Protein AF-A0AAV2RAH2-F1 (afdb_monomer)

Mean predicted aligned error: 15.69 Å

Organism: Meganyctiphanes norvegica (NCBI:txid48144)

Radius of gyration: 24.91 Å; Cα contacts (8 Å, |Δi|>4): 149; chains: 1; bounding box: 42×41×88 Å

Structure (mmCIF, N/CA/C/O backbone):
data_AF-A0AAV2RAH2-F1
#
_entry.id   AF-A0AAV2RAH2-F1
#
loop_
_atom_site.group_PDB
_atom_site.id
_atom_site.type_symbol
_atom_site.label_atom_id
_atom_site.label_alt_id
_atom_site.label_comp_id
_atom_site.label_asym_id
_atom_site.label_entity_id
_atom_site.label_seq_id
_atom_site.pdbx_PDB_ins_code
_atom_site.Cartn_x
_atom_site.Cartn_y
_atom_site.Cartn_z
_atom_site.occupancy
_atom_site.B_iso_or_equiv
_atom_site.auth_seq_id
_atom_site.auth_comp_id
_atom_site.auth_asym_id
_atom_site.auth_atom_id
_atom_site.pdbx_PDB_model_num
ATOM 1 N N . GLN A 1 1 ? 17.237 -12.012 -15.948 1.00 59.75 1 GLN A N 1
ATOM 2 C CA . GLN A 1 1 ? 16.193 -12.626 -16.791 1.00 59.75 1 GLN A CA 1
ATOM 3 C C . GLN A 1 1 ? 14.869 -12.090 -16.291 1.00 59.75 1 GLN A C 1
ATOM 5 O O . GLN A 1 1 ? 14.685 -12.123 -15.083 1.00 59.75 1 GLN A O 1
ATOM 10 N N . ALA A 1 2 ? 14.027 -11.544 -17.170 1.00 75.12 2 ALA A N 1
ATOM 11 C CA . ALA A 1 2 ? 12.700 -11.077 -16.774 1.00 75.12 2 ALA A CA 1
ATOM 12 C C . ALA A 1 2 ? 11.842 -12.277 -16.343 1.00 75.12 2 ALA A C 1
ATOM 14 O O . ALA A 1 2 ? 11.901 -13.334 -16.981 1.00 75.12 2 ALA A O 1
ATOM 15 N N . GLY A 1 3 ? 11.109 -12.126 -15.243 1.00 88.19 3 GLY A N 1
ATOM 16 C CA . GLY A 1 3 ? 10.119 -13.090 -14.773 1.00 88.19 3 GLY A CA 1
ATOM 17 C C . GLY A 1 3 ? 8.882 -13.139 -15.674 1.00 88.19 3 GLY A C 1
ATOM 18 O O . GLY A 1 3 ? 8.779 -12.405 -16.656 1.00 88.19 3 GLY A O 1
ATOM 19 N N . MET A 1 4 ? 7.932 -14.018 -15.344 1.00 94.69 4 MET A N 1
ATOM 20 C CA . MET A 1 4 ? 6.622 -14.013 -16.000 1.00 94.69 4 MET A CA 1
ATOM 21 C C . MET A 1 4 ? 5.731 -12.927 -15.384 1.00 94.69 4 MET A C 1
ATOM 23 O O . MET A 1 4 ? 5.667 -12.856 -14.156 1.00 94.69 4 MET A O 1
ATOM 27 N N . PRO A 1 5 ? 5.030 -12.125 -16.204 1.00 96.00 5 PRO A N 1
ATOM 28 C CA . PRO A 1 5 ? 4.055 -11.164 -15.711 1.00 96.00 5 PRO A CA 1
ATOM 29 C C . PRO A 1 5 ? 2.921 -11.821 -14.919 1.00 96.00 5 PRO A C 1
ATOM 31 O O . PRO A 1 5 ? 2.525 -12.953 -15.215 1.00 96.00 5 PRO A O 1
ATOM 34 N N . TYR A 1 6 ? 2.376 -11.093 -13.950 1.00 97.69 6 TYR A N 1
ATOM 35 C CA . TYR A 1 6 ? 1.213 -11.500 -13.163 1.00 97.69 6 TYR A CA 1
ATOM 36 C C . TYR A 1 6 ? 0.435 -10.282 -12.661 1.00 97.69 6 TYR A C 1
ATOM 38 O O . TYR A 1 6 ? 0.957 -9.172 -12.639 1.00 97.69 6 TYR A O 1
ATOM 46 N N . ASP A 1 7 ? -0.799 -10.522 -12.232 1.00 97.50 7 ASP A N 1
ATOM 47 C CA . ASP A 1 7 ? -1.672 -9.557 -11.564 1.00 97.50 7 ASP A CA 1
ATOM 48 C C . ASP A 1 7 ? -2.578 -10.341 -10.608 1.00 97.50 7 ASP A C 1
ATOM 50 O O . ASP A 1 7 ? -3.154 -11.370 -10.988 1.00 97.50 7 ASP A O 1
ATOM 54 N N . PHE A 1 8 ? -2.650 -9.905 -9.354 1.00 97.12 8 PHE A N 1
ATOM 55 C CA . PHE A 1 8 ? -3.592 -10.435 -8.384 1.00 97.12 8 PHE A CA 1
ATOM 56 C C . PHE A 1 8 ? -4.059 -9.359 -7.404 1.00 97.12 8 PHE A C 1
ATOM 58 O O . PHE A 1 8 ? -3.370 -8.384 -7.110 1.00 97.12 8 PHE A O 1
ATOM 65 N N . GLY A 1 9 ? -5.216 -9.607 -6.796 1.00 94.81 9 GLY A N 1
ATOM 66 C CA . GLY A 1 9 ? -5.689 -8.823 -5.668 1.00 94.81 9 GLY A CA 1
ATOM 67 C C . GLY A 1 9 ? -6.695 -9.583 -4.818 1.00 94.81 9 GLY A C 1
ATOM 68 O O . GLY A 1 9 ? -7.324 -10.542 -5.270 1.00 94.81 9 GLY A O 1
ATOM 69 N N . TYR A 1 10 ? -6.829 -9.158 -3.567 1.00 96.56 10 TYR A N 1
ATOM 70 C CA . TYR A 1 10 ? -7.815 -9.666 -2.623 1.00 96.56 10 TYR A CA 1
ATOM 71 C C . TYR A 1 10 ? -8.241 -8.575 -1.639 1.00 96.56 10 TYR A C 1
ATOM 73 O O . TYR A 1 10 ? -7.533 -7.594 -1.420 1.00 96.56 10 TYR A O 1
ATOM 81 N N . GLY A 1 11 ? -9.392 -8.774 -1.003 1.00 94.25 11 GLY A N 1
ATOM 82 C CA . GLY A 1 11 ? -9.906 -7.882 0.027 1.00 94.25 11 GLY A CA 1
ATOM 83 C C . GLY A 1 11 ? -10.819 -8.621 0.993 1.00 94.25 11 GLY A C 1
ATOM 84 O O . GLY A 1 11 ? -11.485 -9.587 0.617 1.00 94.25 11 GLY A O 1
ATOM 85 N N . VAL A 1 12 ? -10.822 -8.167 2.240 1.00 92.69 12 VAL A N 1
ATOM 86 C CA . VAL A 1 12 ? -11.704 -8.624 3.309 1.00 92.69 12 VAL A CA 1
ATOM 87 C C . VAL A 1 12 ? -12.331 -7.400 3.949 1.00 92.69 12 VAL A C 1
ATOM 89 O O . VAL A 1 12 ? -11.630 -6.515 4.432 1.00 92.69 12 VAL A O 1
ATOM 92 N N . GLU A 1 13 ? -13.656 -7.393 3.983 1.00 92.06 13 GLU A N 1
ATOM 93 C CA . GLU A 1 13 ? -14.453 -6.379 4.656 1.00 92.06 13 GLU A CA 1
ATOM 94 C C . GLU A 1 13 ? -15.470 -7.083 5.558 1.00 92.06 13 GLU A C 1
ATOM 96 O O . GLU A 1 13 ? -16.315 -7.853 5.100 1.00 92.06 13 GLU A O 1
ATOM 101 N N . ASP A 1 14 ? -15.341 -6.854 6.860 1.00 87.00 14 ASP A N 1
ATOM 102 C CA . ASP A 1 14 ? -16.230 -7.359 7.896 1.00 87.00 14 ASP A CA 1
ATOM 103 C C . ASP A 1 14 ? -16.504 -6.236 8.897 1.00 87.00 14 ASP A C 1
ATOM 105 O O . ASP A 1 14 ? -15.753 -6.007 9.850 1.00 87.00 14 ASP A O 1
ATOM 109 N N . GLU A 1 15 ? -17.605 -5.527 8.658 1.00 86.38 15 GLU A N 1
ATOM 110 C CA . GLU A 1 15 ? -18.048 -4.404 9.482 1.00 86.38 15 GLU A CA 1
ATOM 111 C C . GLU A 1 15 ? -18.346 -4.832 10.927 1.00 86.38 15 GLU 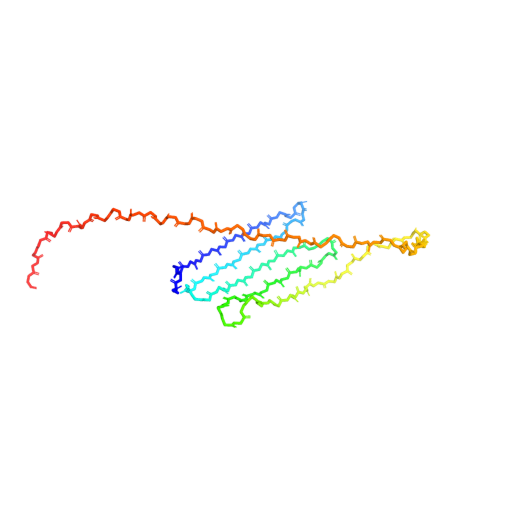A C 1
ATOM 113 O O . GLU A 1 15 ? -18.020 -4.110 11.867 1.00 86.38 15 GLU A O 1
ATOM 118 N N . TYR A 1 16 ? -18.887 -6.040 11.132 1.00 84.81 16 TYR A N 1
ATOM 119 C CA . TYR A 1 16 ? -19.207 -6.543 12.470 1.00 84.81 16 TYR A CA 1
ATOM 120 C C . TYR A 1 16 ? -17.949 -6.772 13.313 1.00 84.81 16 TYR A C 1
ATOM 122 O O . TYR A 1 16 ? -17.947 -6.516 14.518 1.00 84.81 16 TYR A O 1
ATOM 130 N N . ARG A 1 17 ? -16.870 -7.256 12.689 1.00 83.69 17 ARG A N 1
ATOM 131 C CA . ARG A 1 17 ? -15.575 -7.465 13.355 1.00 83.69 17 ARG A CA 1
ATOM 132 C C . ARG A 1 17 ? -14.671 -6.232 13.318 1.00 83.69 17 ARG A C 1
ATOM 134 O O . ARG A 1 17 ? -13.611 -6.267 13.939 1.00 83.69 17 ARG A O 1
ATOM 141 N N . GLY A 1 18 ? -15.063 -5.172 12.608 1.00 78.88 18 GLY A N 1
ATOM 142 C CA . GLY A 1 18 ? -14.231 -3.989 12.381 1.00 78.88 18 GLY A CA 1
ATOM 143 C C . GLY A 1 18 ? -12.967 -4.295 11.570 1.00 78.88 18 GLY A C 1
ATOM 144 O O . GLY A 1 18 ? -11.945 -3.638 11.752 1.00 78.88 18 GLY A O 1
ATOM 145 N N . VAL A 1 19 ? -13.009 -5.322 10.718 1.00 83.50 19 VAL A N 1
ATOM 146 C CA . VAL A 1 19 ? -11.865 -5.775 9.921 1.00 83.50 19 VAL A CA 1
ATOM 147 C C . VAL A 1 19 ? -12.041 -5.284 8.493 1.00 83.50 19 VAL A C 1
ATOM 149 O O . VAL A 1 19 ? -12.983 -5.674 7.811 1.00 83.50 19 VAL A O 1
ATOM 152 N N . ASN A 1 20 ? -11.113 -4.455 8.027 1.00 88.38 20 ASN A N 1
ATOM 153 C CA . ASN A 1 20 ? -11.037 -4.053 6.629 1.00 88.38 20 ASN A CA 1
ATOM 154 C C . ASN A 1 20 ? -9.568 -4.052 6.194 1.00 88.38 20 ASN A C 1
ATOM 156 O O . ASN A 1 20 ? -8.750 -3.318 6.756 1.00 88.38 20 ASN A O 1
ATOM 160 N N . PHE A 1 21 ? -9.224 -4.929 5.253 1.00 94.00 21 PHE A N 1
ATOM 161 C CA . PHE A 1 21 ? -7.902 -4.969 4.640 1.00 94.00 21 PHE A CA 1
ATOM 162 C C . PHE A 1 21 ? -7.964 -5.520 3.220 1.00 94.00 21 PHE A C 1
ATOM 164 O O . PHE A 1 21 ? -8.826 -6.330 2.882 1.00 94.00 21 PHE A O 1
ATOM 171 N N . GLY A 1 22 ? -7.000 -5.147 2.392 1.00 94.62 22 GLY A N 1
ATOM 172 C CA . GLY A 1 22 ? -6.875 -5.675 1.041 1.00 94.62 22 GLY A CA 1
ATOM 173 C C . GLY A 1 22 ? -5.494 -5.435 0.469 1.00 94.62 22 GLY A C 1
ATOM 174 O O . GLY A 1 22 ? -4.709 -4.671 1.027 1.00 94.62 22 GLY A O 1
ATOM 175 N N . ALA A 1 23 ? -5.191 -6.114 -0.628 1.00 95.50 23 ALA A N 1
ATOM 176 C CA . ALA A 1 23 ? -3.958 -5.920 -1.369 1.00 95.50 23 ALA A CA 1
ATOM 177 C C . ALA A 1 23 ? -4.175 -6.160 -2.862 1.00 95.50 23 ALA A C 1
ATOM 179 O O . ALA A 1 23 ? -5.008 -6.978 -3.256 1.00 95.50 23 ALA A O 1
ATOM 180 N N . ASN A 1 24 ? -3.385 -5.477 -3.677 1.00 94.44 24 ASN A N 1
ATOM 181 C CA . ASN A 1 24 ? -3.261 -5.687 -5.111 1.00 94.44 24 ASN A CA 1
ATOM 182 C C . ASN A 1 24 ? -1.787 -5.588 -5.500 1.00 94.44 24 ASN A C 1
ATOM 184 O O . ASN A 1 24 ? -1.070 -4.725 -4.993 1.00 94.44 24 ASN A O 1
ATOM 188 N N . GLU A 1 25 ? -1.342 -6.454 -6.399 1.00 98.25 25 GLU A N 1
ATOM 189 C CA . GLU A 1 25 ? 0.023 -6.453 -6.906 1.00 98.25 25 GLU A CA 1
ATOM 190 C C . GLU A 1 25 ? 0.060 -6.953 -8.346 1.00 98.25 25 GLU A C 1
ATOM 192 O O . GLU A 1 25 ? -0.544 -7.966 -8.694 1.00 98.25 25 GLU A O 1
ATOM 197 N N . GLU A 1 26 ? 0.841 -6.262 -9.162 1.00 98.00 26 GLU A N 1
ATOM 198 C CA . GLU A 1 26 ? 1.131 -6.630 -10.535 1.00 98.00 26 GLU A CA 1
ATOM 199 C C . GLU A 1 26 ? 2.640 -6.651 -10.782 1.00 98.00 26 GLU A C 1
ATOM 201 O O . GLU A 1 26 ? 3.423 -5.935 -10.147 1.00 98.00 26 GLU A O 1
ATOM 206 N N . SER A 1 27 ? 3.055 -7.457 -11.754 1.00 97.88 27 SER A N 1
ATOM 207 C CA . SER A 1 27 ? 4.405 -7.415 -12.292 1.00 97.88 27 SER A CA 1
ATOM 208 C C . SER A 1 27 ? 4.405 -7.532 -13.805 1.00 97.88 27 SER A C 1
ATOM 210 O O . SER A 1 27 ? 3.724 -8.381 -14.374 1.00 97.88 27 SER A O 1
ATOM 212 N N . ASP A 1 28 ? 5.254 -6.736 -14.453 1.00 96.94 28 ASP A N 1
ATOM 213 C CA . ASP A 1 28 ? 5.571 -6.863 -15.881 1.00 96.94 28 ASP A CA 1
ATOM 214 C C . ASP A 1 28 ? 6.731 -7.848 -16.152 1.00 96.94 28 ASP A C 1
ATOM 216 O O . ASP A 1 28 ? 7.223 -7.959 -17.277 1.00 96.94 28 ASP A O 1
ATOM 220 N N . GLY A 1 29 ? 7.190 -8.559 -15.116 1.00 95.19 29 GLY A N 1
ATOM 221 C CA . GLY A 1 29 ? 8.350 -9.447 -15.153 1.00 95.19 29 GLY A CA 1
ATOM 222 C C . GLY A 1 29 ? 9.687 -8.764 -14.841 1.00 95.19 29 GLY A C 1
ATOM 223 O O . GLY A 1 29 ? 10.678 -9.460 -14.623 1.00 95.19 29 GLY A O 1
ATOM 224 N N . ASN A 1 30 ? 9.750 -7.433 -14.783 1.00 95.69 30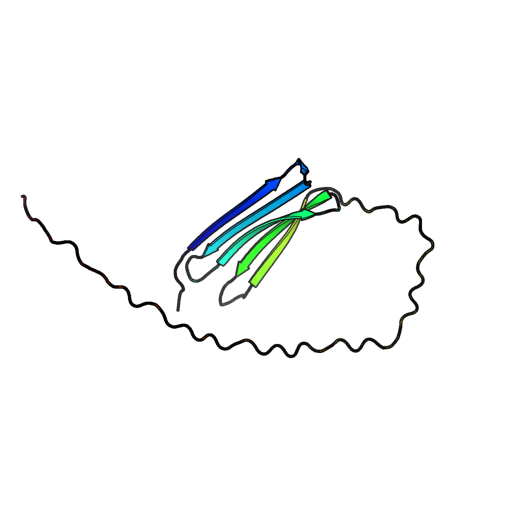 ASN A N 1
ATOM 225 C CA . ASN A 1 30 ? 10.950 -6.679 -14.394 1.00 95.69 30 ASN A CA 1
ATOM 226 C C . ASN A 1 30 ? 10.713 -5.801 -13.165 1.00 95.69 30 ASN A C 1
ATOM 228 O O . ASN A 1 30 ? 11.617 -5.642 -12.342 1.00 95.69 30 ASN A O 1
ATOM 232 N N . VAL A 1 31 ? 9.516 -5.232 -13.061 1.00 96.69 31 VAL A N 1
ATOM 233 C CA . VAL A 1 31 ? 9.084 -4.382 -11.960 1.00 96.69 31 VAL A CA 1
ATOM 234 C C . VAL A 1 31 ? 7.844 -4.990 -11.320 1.00 96.69 31 VAL A C 1
ATOM 236 O O . VAL A 1 31 ? 6.973 -5.510 -12.017 1.00 96.69 31 VAL A O 1
ATOM 239 N N . VAL A 1 32 ? 7.775 -4.935 -9.995 1.00 98.25 32 VAL A N 1
ATOM 240 C CA . VAL A 1 32 ? 6.587 -5.266 -9.203 1.00 98.25 32 VAL A CA 1
ATOM 241 C C . VAL A 1 32 ? 6.011 -3.969 -8.659 1.00 98.25 32 VAL A C 1
ATOM 243 O O . VAL A 1 32 ? 6.762 -3.162 -8.111 1.00 98.25 32 VAL A O 1
ATOM 246 N N . ARG A 1 33 ? 4.703 -3.761 -8.792 1.00 98.56 33 ARG A N 1
ATOM 247 C CA . ARG A 1 33 ? 3.977 -2.628 -8.205 1.00 98.56 33 ARG A CA 1
ATOM 248 C C . ARG A 1 33 ? 2.777 -3.147 -7.452 1.00 98.56 33 ARG A C 1
ATOM 250 O O . ARG A 1 33 ? 2.068 -4.013 -7.948 1.00 98.56 33 ARG A O 1
ATOM 257 N N . GLY A 1 34 ? 2.527 -2.596 -6.279 1.00 98.06 34 GLY A N 1
ATOM 258 C CA . GLY A 1 34 ? 1.365 -2.996 -5.511 1.00 98.06 34 GLY A CA 1
ATOM 259 C C . GLY A 1 34 ? 0.973 -1.986 -4.458 1.00 98.06 34 GLY A C 1
ATOM 260 O O . GLY A 1 34 ? 1.688 -1.019 -4.176 1.00 98.06 34 GLY A O 1
ATOM 261 N N . SER A 1 35 ? -0.188 -2.233 -3.873 1.00 97.44 35 SER A N 1
ATOM 262 C CA . SER A 1 35 ? -0.640 -1.538 -2.684 1.00 97.44 35 SER A CA 1
ATOM 263 C C . SER A 1 35 ? -1.393 -2.465 -1.752 1.00 97.44 35 SER A C 1
ATOM 265 O O . SER A 1 35 ? -2.049 -3.403 -2.197 1.00 97.44 35 SER A O 1
ATOM 267 N N . TYR A 1 36 ? -1.326 -2.186 -0.454 1.00 96.75 36 TYR A N 1
ATOM 268 C CA . TYR A 1 36 ? -2.196 -2.815 0.530 1.00 96.75 36 TYR A CA 1
ATOM 269 C C . TYR A 1 36 ? -2.790 -1.790 1.490 1.00 96.75 36 TYR A C 1
ATOM 271 O O . TYR A 1 36 ? -2.215 -0.727 1.734 1.00 96.75 36 TYR A O 1
ATOM 279 N N . THR A 1 37 ? -3.949 -2.132 2.041 1.00 94.69 37 THR A N 1
ATOM 280 C CA . THR A 1 37 ? -4.683 -1.323 3.010 1.00 94.69 37 THR A CA 1
ATOM 281 C C . THR A 1 37 ? -4.980 -2.134 4.262 1.00 94.69 37 THR A C 1
ATOM 283 O O . THR A 1 37 ? -5.273 -3.327 4.183 1.00 94.69 37 THR A O 1
ATOM 286 N N . VAL A 1 38 ? -4.890 -1.493 5.429 1.00 95.06 38 VAL A N 1
ATOM 287 C CA . VAL A 1 38 ? -5.226 -2.096 6.726 1.00 95.06 38 VAL A CA 1
ATOM 288 C C . VAL A 1 38 ? -5.914 -1.060 7.610 1.00 95.06 38 VAL A C 1
ATOM 290 O O . VAL A 1 38 ? -5.367 0.018 7.852 1.00 95.06 38 VAL A O 1
ATOM 293 N N . GLN A 1 39 ? -7.089 -1.394 8.138 1.00 91.88 39 GLN A N 1
ATOM 294 C CA . GLN A 1 39 ? -7.725 -0.629 9.207 1.00 91.88 39 GLN A CA 1
ATOM 295 C C . GLN A 1 39 ? -7.000 -0.878 10.538 1.00 91.88 39 GLN A C 1
ATOM 297 O O . GLN A 1 39 ? -6.910 -2.013 11.010 1.00 91.88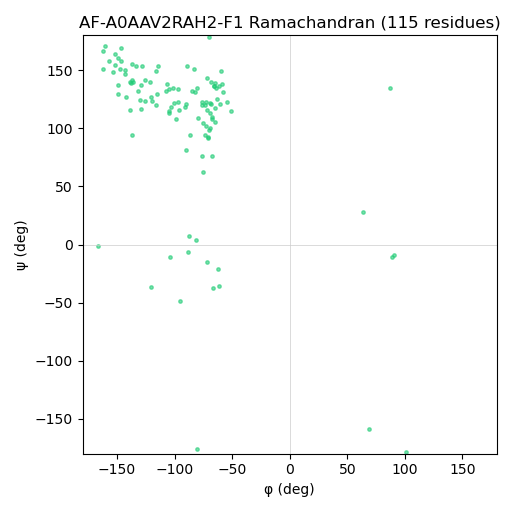 39 GLN A O 1
ATOM 302 N N . LEU A 1 40 ? -6.473 0.182 11.147 1.00 90.81 40 LEU A N 1
ATOM 303 C CA . LEU A 1 40 ? -5.748 0.120 12.410 1.00 90.81 40 LEU A CA 1
ATOM 304 C C . LEU A 1 40 ? -6.690 0.267 13.616 1.00 90.81 40 LEU A C 1
ATOM 306 O O . LEU A 1 40 ? -7.719 0.944 13.522 1.00 90.81 40 LEU A O 1
ATOM 310 N N . PRO A 1 41 ? -6.310 -0.291 14.785 1.00 87.25 41 PRO A N 1
ATOM 311 C CA . PRO A 1 41 ? -7.090 -0.165 16.019 1.00 87.25 41 PRO A CA 1
ATOM 312 C C . PRO A 1 41 ? -7.255 1.271 16.530 1.00 87.25 41 PRO A C 1
ATOM 314 O O . PRO A 1 41 ? -8.165 1.535 17.308 1.00 87.25 41 PRO A O 1
ATOM 317 N N . ASP A 1 42 ? -6.383 2.193 16.114 1.00 86.00 42 ASP A N 1
ATOM 318 C CA . ASP A 1 42 ? -6.458 3.611 16.481 1.00 86.00 42 ASP A CA 1
ATOM 319 C C . ASP A 1 42 ? -7.457 4.407 15.622 1.00 86.00 42 ASP A C 1
ATOM 321 O O . ASP A 1 42 ? -7.557 5.620 15.775 1.00 86.00 42 ASP A O 1
ATOM 325 N N . GLY A 1 43 ? -8.190 3.739 14.726 1.00 87.88 43 GLY A N 1
ATOM 326 C CA . GLY A 1 43 ? -9.185 4.349 13.845 1.00 87.88 43 GLY A CA 1
ATOM 327 C C . GLY A 1 43 ? -8.637 4.805 12.493 1.00 87.88 43 GLY A C 1
ATOM 328 O O . GLY A 1 43 ? -9.427 5.109 11.599 1.00 87.88 43 GLY A O 1
ATOM 329 N N . ARG A 1 44 ? -7.316 4.797 12.280 1.00 93.44 44 ARG A N 1
ATOM 330 C CA . ARG A 1 44 ? -6.728 5.166 10.986 1.00 93.44 44 ARG A CA 1
ATOM 331 C C . ARG A 1 44 ? -6.722 4.003 10.005 1.00 93.44 44 ARG A C 1
ATOM 333 O O . ARG A 1 44 ? -6.571 2.850 10.391 1.00 93.44 44 ARG A O 1
ATOM 340 N N . THR A 1 45 ? -6.783 4.306 8.718 1.00 93.00 45 THR A N 1
ATOM 341 C CA . THR A 1 45 ? -6.461 3.353 7.654 1.00 93.00 45 THR A CA 1
ATOM 342 C C . THR A 1 45 ? -5.024 3.587 7.212 1.00 93.00 45 THR A C 1
ATOM 344 O O . THR A 1 45 ? -4.672 4.692 6.800 1.00 93.00 45 THR A O 1
ATOM 347 N N . GLN A 1 46 ? -4.189 2.556 7.292 1.00 96.56 46 GLN A N 1
ATOM 348 C CA . GLN A 1 46 ? -2.865 2.565 6.687 1.00 96.56 46 GLN A CA 1
ATOM 349 C C . GLN A 1 46 ? -2.981 2.143 5.223 1.00 96.56 46 GLN A C 1
ATOM 351 O O . GLN A 1 46 ? -3.609 1.128 4.923 1.00 96.56 46 GLN A O 1
ATOM 356 N N . ILE A 1 47 ? -2.350 2.900 4.333 1.00 95.31 47 ILE A N 1
ATOM 357 C CA . ILE A 1 47 ? -2.208 2.577 2.915 1.00 95.31 47 ILE A CA 1
ATOM 358 C C . ILE A 1 47 ? -0.720 2.510 2.614 1.00 95.31 47 ILE A C 1
ATOM 360 O O . ILE A 1 47 ? 0.021 3.447 2.912 1.00 95.31 47 ILE A O 1
ATOM 364 N N . VAL A 1 48 ? -0.273 1.405 2.032 1.00 97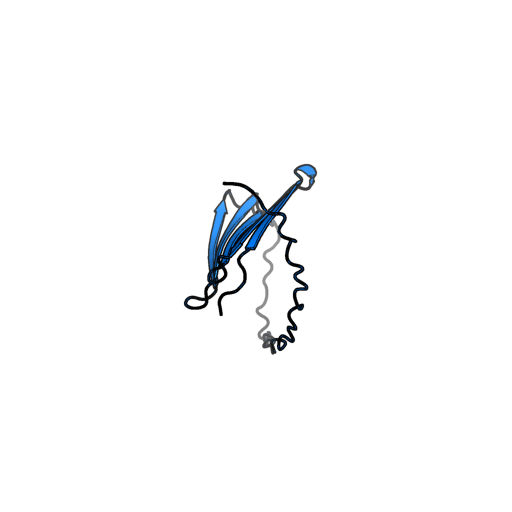.69 48 VAL A N 1
ATOM 365 C CA . VAL A 1 48 ? 1.113 1.247 1.602 1.00 97.69 48 VAL A CA 1
ATOM 366 C C . VAL A 1 48 ? 1.132 1.012 0.113 1.00 97.69 48 VAL A C 1
ATOM 368 O O . VAL A 1 48 ? 0.528 0.056 -0.353 1.00 97.69 48 VAL A O 1
ATOM 371 N N . THR A 1 49 ? 1.858 1.855 -0.611 1.00 95.62 49 THR A N 1
ATOM 372 C CA . THR A 1 49 ? 2.078 1.727 -2.055 1.00 95.62 49 THR A CA 1
ATOM 373 C C . THR A 1 49 ? 3.551 1.471 -2.288 1.00 95.62 49 THR A C 1
ATOM 375 O O . THR A 1 49 ? 4.390 2.202 -1.757 1.00 95.62 49 THR A O 1
ATOM 378 N N . TYR A 1 50 ? 3.884 0.451 -3.068 1.00 97.81 50 TYR A N 1
ATOM 379 C CA . TYR A 1 50 ? 5.261 0.015 -3.242 1.00 97.81 50 TYR A CA 1
ATOM 380 C C . TYR A 1 50 ? 5.613 -0.315 -4.688 1.00 97.81 50 TYR A C 1
ATOM 382 O O . TYR A 1 50 ? 4.764 -0.666 -5.506 1.00 97.81 50 TYR A O 1
ATOM 390 N N . GLU A 1 51 ? 6.907 -0.210 -4.978 1.00 97.62 51 GLU A N 1
ATOM 391 C CA . GLU A 1 51 ? 7.521 -0.656 -6.222 1.00 97.62 51 GLU A CA 1
ATOM 392 C C . GLU A 1 51 ? 8.827 -1.397 -5.910 1.00 97.62 51 GLU A C 1
ATOM 394 O O . GLU A 1 51 ? 9.595 -0.980 -5.037 1.00 97.62 51 GLU A O 1
ATOM 399 N N . ALA A 1 52 ? 9.095 -2.487 -6.624 1.00 97.25 52 ALA A N 1
ATOM 400 C CA . ALA A 1 52 ? 10.345 -3.227 -6.528 1.00 97.25 52 ALA A CA 1
ATOM 401 C C . ALA A 1 52 ? 10.921 -3.522 -7.912 1.00 97.25 52 ALA A C 1
ATOM 403 O O . ALA A 1 52 ? 10.220 -4.013 -8.793 1.00 97.25 52 ALA A O 1
ATOM 404 N N . ASP A 1 53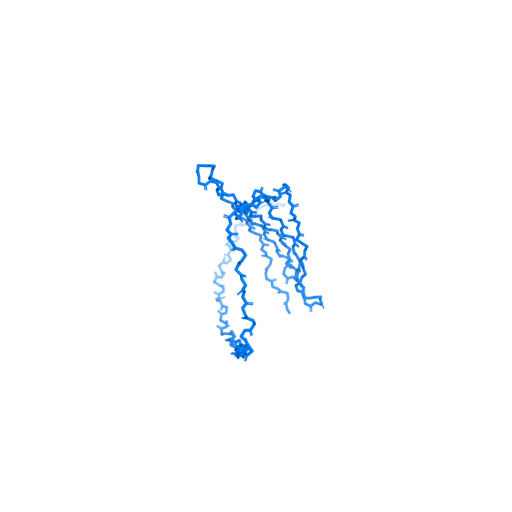 ? 12.212 -3.253 -8.087 1.00 95.50 53 ASP A N 1
ATOM 405 C CA . ASP A 1 53 ? 12.948 -3.551 -9.314 1.00 95.50 53 ASP A CA 1
ATOM 406 C C . ASP A 1 53 ? 14.416 -3.915 -9.010 1.00 95.50 53 ASP A C 1
ATOM 408 O O . ASP A 1 53 ? 14.901 -3.758 -7.886 1.00 95.50 53 ASP A O 1
ATOM 412 N N . HIS A 1 54 ? 15.142 -4.418 -10.012 1.00 93.50 54 HIS A N 1
ATOM 413 C CA . HIS A 1 54 ? 16.538 -4.851 -9.856 1.00 93.50 54 HIS A CA 1
ATOM 414 C C . HIS A 1 54 ? 17.558 -3.713 -9.679 1.00 93.50 54 HIS A C 1
ATOM 416 O O . HIS A 1 54 ? 18.698 -3.981 -9.302 1.00 93.50 54 HIS A O 1
ATOM 422 N N . VAL A 1 55 ? 17.186 -2.470 -9.985 1.00 95.94 55 VAL A N 1
ATOM 423 C CA . VAL A 1 55 ? 18.071 -1.297 -9.972 1.00 95.94 55 VAL A CA 1
ATOM 424 C C . VAL A 1 55 ? 17.973 -0.554 -8.639 1.00 95.94 55 VAL A C 1
ATOM 426 O O . VAL A 1 55 ? 18.992 -0.241 -8.031 1.00 95.94 55 VAL A O 1
ATOM 429 N N . ASN A 1 56 ? 16.754 -0.289 -8.176 1.00 94.00 56 ASN A N 1
ATOM 430 C CA . ASN A 1 56 ? 16.444 0.525 -7.004 1.00 94.00 56 ASN A CA 1
ATOM 431 C C . ASN A 1 56 ? 16.046 -0.315 -5.782 1.00 94.00 56 ASN A C 1
ATOM 433 O O . ASN A 1 56 ? 15.934 0.224 -4.681 1.00 94.00 56 ASN A O 1
ATOM 437 N N . GLY A 1 57 ? 15.815 -1.621 -5.957 1.00 95.56 57 GLY A N 1
ATOM 438 C CA . GLY A 1 57 ? 15.283 -2.483 -4.907 1.00 95.56 57 GLY A CA 1
ATOM 439 C C . GLY A 1 57 ? 13.829 -2.147 -4.564 1.00 95.56 57 GLY A C 1
ATOM 440 O O . GLY A 1 57 ? 13.104 -1.554 -5.365 1.00 95.56 57 GLY A O 1
ATOM 441 N N . TYR A 1 58 ? 13.400 -2.549 -3.368 1.00 97.31 58 TYR A N 1
ATOM 442 C CA . TYR A 1 58 ? 12.058 -2.281 -2.850 1.00 97.31 58 TYR A CA 1
ATOM 443 C C . TYR A 1 58 ? 11.970 -0.878 -2.242 1.00 97.31 58 TYR A C 1
ATOM 445 O O . TYR A 1 58 ? 12.783 -0.506 -1.392 1.00 97.31 58 TYR A O 1
ATOM 453 N N . ARG A 1 59 ? 10.941 -0.125 -2.626 1.00 97.94 59 ARG A N 1
ATOM 454 C CA . ARG A 1 59 ? 10.615 1.199 -2.086 1.00 97.94 59 ARG A CA 1
ATOM 455 C C . ARG A 1 59 ? 9.116 1.310 -1.860 1.00 97.94 59 ARG A C 1
ATOM 457 O O . ARG A 1 59 ? 8.338 0.830 -2.678 1.00 97.94 59 ARG A O 1
ATOM 464 N N . ALA A 1 60 ? 8.717 1.957 -0.771 1.00 97.19 60 ALA A N 1
ATOM 465 C CA . ALA A 1 60 ? 7.314 2.104 -0.416 1.00 97.19 60 ALA A CA 1
ATOM 466 C C . ALA A 1 60 ? 7.016 3.470 0.200 1.00 97.19 60 ALA A C 1
ATOM 468 O O . ALA A 1 60 ? 7.832 4.013 0.946 1.00 97.19 60 ALA A O 1
ATOM 469 N N . ASN A 1 61 ? 5.817 3.970 -0.076 1.00 93.81 61 ASN A N 1
ATOM 470 C CA . ASN A 1 61 ? 5.210 5.105 0.601 1.00 93.81 61 ASN A CA 1
ATOM 471 C C . ASN A 1 61 ? 4.125 4.581 1.538 1.00 93.81 61 ASN A C 1
ATOM 473 O O . ASN A 1 61 ? 3.326 3.733 1.143 1.00 93.81 61 ASN A O 1
ATOM 477 N N . VAL A 1 62 ? 4.113 5.083 2.771 1.00 96.50 62 VAL A N 1
ATOM 478 C CA . VAL A 1 62 ? 3.126 4.718 3.791 1.00 96.50 62 VAL A CA 1
ATOM 479 C C . VAL A 1 62 ? 2.322 5.958 4.139 1.00 96.50 62 VAL A C 1
ATOM 481 O O . VAL A 1 62 ? 2.876 6.950 4.614 1.00 96.50 62 VAL A O 1
ATOM 484 N N . GLU A 1 63 ? 1.019 5.882 3.927 1.00 91.94 63 GLU A N 1
ATOM 485 C CA . GLU A 1 63 ? 0.059 6.934 4.222 1.00 91.94 63 GLU A CA 1
ATOM 486 C C . GLU A 1 63 ? -0.915 6.462 5.299 1.00 91.94 63 GLU A C 1
ATOM 488 O O . GLU A 1 63 ? -1.219 5.274 5.420 1.00 91.94 63 GLU A O 1
ATOM 493 N N . TYR A 1 64 ? -1.399 7.408 6.100 1.00 95.69 64 TYR A N 1
ATOM 494 C CA . TYR A 1 64 ? -2.409 7.157 7.119 1.00 95.69 64 TYR A CA 1
ATOM 495 C C . TYR A 1 64 ? -3.570 8.118 6.903 1.00 95.69 64 TYR A C 1
ATOM 497 O O . TYR A 1 64 ? -3.372 9.333 6.910 1.00 95.69 64 TYR A O 1
ATOM 505 N N . ILE A 1 65 ? -4.771 7.574 6.739 1.00 91.19 65 ILE A N 1
ATOM 506 C CA . ILE A 1 65 ? -6.014 8.336 6.605 1.00 91.19 65 ILE A CA 1
ATOM 507 C C . ILE A 1 65 ? -6.814 8.208 7.901 1.00 91.19 65 ILE A C 1
ATOM 509 O O . ILE A 1 65 ? -6.910 7.121 8.464 1.00 91.19 65 ILE A O 1
ATOM 513 N N . GLY A 1 66 ? -7.401 9.313 8.362 1.00 91.56 66 GLY A N 1
ATOM 514 C CA . GLY A 1 66 ? -8.193 9.378 9.593 1.00 91.56 66 GLY A CA 1
ATOM 515 C C . GLY A 1 66 ? -7.430 9.975 10.778 1.00 91.56 66 GLY A C 1
ATOM 516 O O . GLY A 1 66 ? -6.276 10.389 10.659 1.00 91.56 66 GLY A O 1
ATOM 517 N N . GLU A 1 67 ? -8.093 10.024 11.931 1.00 89.25 67 GLU A N 1
ATOM 518 C CA . GLU A 1 67 ? -7.529 10.548 13.176 1.00 89.25 67 GLU A CA 1
ATOM 519 C C . GLU A 1 67 ? -7.105 9.401 14.092 1.00 89.25 67 GLU A C 1
ATOM 521 O O . GLU A 1 67 ? -7.831 8.425 14.261 1.00 89.25 67 GLU A O 1
ATOM 526 N N . ALA A 1 68 ? -5.910 9.511 14.674 1.00 88.56 68 ALA A N 1
ATOM 527 C CA . ALA A 1 68 ? -5.438 8.533 15.644 1.00 88.56 68 ALA A CA 1
ATOM 528 C C . ALA A 1 68 ? -6.131 8.761 16.992 1.00 88.56 68 ALA A C 1
ATOM 530 O O . ALA A 1 68 ? -5.961 9.812 17.614 1.00 88.56 68 ALA A O 1
ATOM 531 N N . HIS A 1 69 ? -6.849 7.754 17.474 1.00 84.12 69 HIS A N 1
ATOM 532 C CA . HIS A 1 69 ? -7.418 7.728 18.811 1.00 84.12 69 HIS A CA 1
ATOM 533 C C . HIS A 1 69 ? -6.605 6.801 19.707 1.00 84.12 69 HIS A C 1
ATOM 535 O O . HIS A 1 69 ? -6.590 5.583 19.539 1.00 84.12 69 HIS A O 1
ATOM 541 N N . PHE A 1 70 ? -5.942 7.396 20.694 1.00 81.44 70 PHE A N 1
ATOM 542 C CA . PHE A 1 70 ? -5.217 6.654 21.715 1.00 81.44 70 PHE A CA 1
ATOM 543 C C . PHE A 1 70 ? -6.103 6.511 22.953 1.00 81.44 70 PHE A C 1
ATOM 545 O O . PHE A 1 70 ? -6.695 7.507 23.388 1.00 81.44 70 PHE A O 1
ATOM 552 N N . PRO A 1 71 ? -6.205 5.313 23.555 1.00 74.38 71 PRO A N 1
ATOM 553 C CA . PRO A 1 71 ? -6.800 5.204 24.874 1.00 74.38 71 PRO A CA 1
ATOM 554 C C . PRO A 1 71 ? -6.004 6.093 25.836 1.00 74.38 71 PRO A C 1
ATOM 556 O O . PRO A 1 71 ? -4.774 6.059 25.869 1.00 74.38 71 PRO A O 1
ATOM 559 N N . HIS A 1 72 ? -6.707 6.918 26.609 1.00 60.19 72 HIS A N 1
ATOM 560 C CA . HIS A 1 72 ? -6.089 7.617 27.724 1.00 60.19 72 HIS A CA 1
ATOM 561 C C . HIS A 1 72 ? -5.750 6.567 28.782 1.00 60.19 72 HIS A C 1
ATOM 563 O O . HIS A 1 72 ? -6.616 6.111 29.524 1.00 60.19 72 HIS A O 1
ATOM 569 N N . GLU A 1 73 ? -4.493 6.143 28.859 1.00 60.59 73 GLU A N 1
ATOM 570 C CA . GLU A 1 73 ? -4.046 5.386 30.021 1.00 60.59 73 GLU A CA 1
ATOM 571 C C . GLU A 1 73 ? -3.983 6.344 31.215 1.00 60.59 73 GLU A C 1
ATOM 573 O O . GLU A 1 73 ? -2.984 7.015 31.464 1.00 60.59 73 GLU A O 1
ATOM 578 N N . SER A 1 74 ? -5.075 6.437 31.973 1.00 57.31 74 SER A N 1
ATOM 579 C CA . SER A 1 74 ? -5.077 7.002 33.323 1.00 57.31 74 SER A CA 1
ATOM 580 C C . SER A 1 74 ? -4.457 5.990 34.296 1.00 57.31 74 SER A C 1
ATOM 582 O O . SER A 1 74 ? -5.101 5.482 35.209 1.00 57.31 74 SER A O 1
ATOM 584 N N . GLY A 1 75 ? -3.183 5.668 34.069 1.00 64.06 75 GLY A N 1
ATOM 585 C CA . GLY A 1 75 ? -2.349 4.850 34.945 1.00 64.06 75 GLY A CA 1
ATOM 586 C C . GLY A 1 75 ? -1.199 5.674 35.531 1.00 64.06 75 GLY A C 1
ATOM 587 O O . GLY A 1 75 ? -0.790 6.673 34.935 1.00 64.06 75 GLY A O 1
ATOM 588 N N . PRO A 1 76 ? -0.657 5.308 36.707 1.00 62.75 76 PRO A N 1
ATOM 589 C CA . PRO A 1 76 ? 0.567 5.931 37.193 1.00 62.75 76 PRO A CA 1
ATOM 590 C C . PRO A 1 76 ? 1.684 5.711 36.167 1.00 62.75 76 PRO A C 1
ATOM 592 O O . PRO A 1 76 ? 1.814 4.616 35.621 1.00 62.75 76 PRO A O 1
ATOM 595 N N . ALA A 1 77 ? 2.492 6.744 35.917 1.00 60.03 77 ALA A N 1
ATOM 596 C CA . ALA A 1 77 ? 3.631 6.654 35.012 1.00 60.03 77 ALA A CA 1
ATOM 597 C C . ALA A 1 77 ? 4.503 5.441 35.378 1.00 60.03 77 ALA A C 1
ATOM 599 O O . ALA A 1 77 ? 5.093 5.382 36.460 1.00 60.03 77 ALA A O 1
ATOM 600 N N . VAL A 1 78 ? 4.580 4.461 34.478 1.00 59.59 78 VAL A N 1
ATOM 601 C CA . VAL A 1 78 ? 5.531 3.357 34.586 1.00 59.59 78 VAL A CA 1
ATOM 602 C C . VAL A 1 78 ? 6.929 3.916 34.342 1.00 59.59 78 VAL A C 1
ATOM 604 O O . VAL A 1 78 ? 7.356 4.133 33.211 1.00 59.59 78 VAL A O 1
ATOM 607 N N . THR A 1 79 ? 7.656 4.179 35.429 1.00 58.97 79 THR A N 1
ATOM 608 C CA . THR A 1 79 ? 9.092 4.463 35.375 1.00 58.97 79 THR A CA 1
ATOM 609 C C . THR A 1 79 ? 9.817 3.168 35.028 1.00 58.97 79 THR A C 1
ATOM 611 O O . THR A 1 79 ? 10.167 2.378 35.907 1.00 58.97 79 THR A O 1
ATOM 614 N N . PHE A 1 80 ? 10.053 2.941 33.739 1.00 57.38 80 PHE A N 1
ATOM 615 C CA . PHE A 1 80 ? 11.000 1.925 33.300 1.00 57.38 80 PHE A CA 1
ATOM 616 C C . PHE A 1 80 ? 12.401 2.380 33.710 1.00 57.38 80 PHE A C 1
ATOM 618 O O . PHE A 1 80 ? 12.944 3.347 33.175 1.00 57.38 80 PHE A O 1
ATOM 625 N N . LYS A 1 81 ? 12.993 1.698 34.695 1.00 57.28 81 LYS A N 1
ATOM 626 C CA . LYS A 1 81 ? 14.433 1.810 34.934 1.00 57.28 81 LYS A CA 1
ATOM 627 C C . LYS A 1 81 ? 15.126 1.274 33.677 1.00 57.28 81 LYS A C 1
ATOM 629 O O . LYS A 1 81 ? 14.810 0.147 33.296 1.00 57.28 81 LYS A O 1
ATOM 634 N N . PRO A 1 82 ? 16.025 2.029 33.020 1.00 53.72 82 PRO A N 1
ATOM 635 C CA . PRO A 1 82 ? 16.756 1.500 31.882 1.00 53.72 82 PRO A CA 1
ATOM 636 C C . PRO A 1 82 ? 17.642 0.360 32.386 1.00 53.72 82 PRO A C 1
ATOM 638 O O . PRO A 1 82 ? 18.639 0.586 33.071 1.00 53.72 82 PRO A O 1
ATOM 641 N N . GLU A 1 83 ? 17.247 -0.875 32.099 1.00 55.91 83 GLU A N 1
ATOM 642 C CA . GLU A 1 83 ? 18.088 -2.036 32.337 1.00 55.91 83 GLU A CA 1
ATOM 643 C C . GLU A 1 83 ? 19.198 -2.007 31.282 1.00 55.91 83 GLU A C 1
ATOM 645 O O . GLU A 1 83 ? 18.992 -2.283 30.098 1.00 55.91 83 GLU A O 1
ATOM 650 N N . THR A 1 84 ? 20.386 -1.578 31.705 1.00 54.16 84 THR A N 1
ATOM 651 C CA . THR A 1 84 ? 21.628 -1.622 30.930 1.00 54.16 84 THR A CA 1
ATOM 652 C C . THR A 1 84 ? 22.034 -3.083 30.728 1.00 54.16 84 THR A C 1
ATOM 654 O O . THR A 1 84 ? 22.895 -3.593 31.440 1.00 54.16 84 THR A O 1
ATOM 657 N N . GLY A 1 85 ? 21.363 -3.788 29.818 1.00 54.34 85 GLY A N 1
ATOM 658 C CA . GLY A 1 85 ? 21.606 -5.219 29.616 1.00 54.34 85 GLY A CA 1
ATOM 659 C C . GLY A 1 85 ? 21.018 -5.843 28.353 1.00 54.34 85 GLY A C 1
ATOM 660 O O . GLY A 1 85 ? 21.254 -7.024 28.114 1.00 54.34 85 GLY A O 1
ATOM 661 N N . TYR A 1 86 ? 20.296 -5.095 27.514 1.00 45.84 86 TYR A N 1
ATOM 662 C CA . TYR A 1 86 ? 19.818 -5.635 26.240 1.00 45.84 86 TYR A CA 1
ATOM 663 C C . TYR A 1 86 ? 20.976 -5.768 25.241 1.00 45.84 86 TYR A C 1
ATOM 665 O O . TYR A 1 86 ? 21.305 -4.834 24.513 1.00 45.84 86 TYR A O 1
ATOM 673 N N . GLN A 1 87 ? 21.584 -6.955 25.179 1.00 54.34 87 GLN A N 1
ATOM 674 C CA . GLN A 1 87 ? 22.248 -7.402 23.958 1.00 54.34 87 GLN A CA 1
ATOM 675 C C . GLN A 1 87 ? 21.165 -7.812 22.966 1.00 54.34 87 GLN A C 1
ATOM 677 O O . GLN A 1 87 ? 20.555 -8.873 23.096 1.00 54.34 87 GLN A O 1
ATOM 682 N N . SER A 1 88 ? 20.927 -6.963 21.969 1.00 49.62 88 SER A N 1
ATOM 683 C CA . SER A 1 88 ? 20.114 -7.323 20.813 1.00 49.62 88 SER A CA 1
ATOM 684 C C . SER A 1 88 ? 20.686 -8.601 20.186 1.00 49.62 88 SER A C 1
ATOM 686 O O . SER A 1 88 ? 21.866 -8.601 19.816 1.00 49.62 88 SER A O 1
ATOM 688 N N . PRO A 1 89 ? 19.910 -9.691 20.049 1.00 53.91 89 PRO A N 1
ATOM 689 C CA . PRO A 1 89 ? 20.372 -10.841 19.292 1.00 53.91 89 PRO A CA 1
ATOM 690 C C . PRO A 1 89 ? 20.625 -10.384 17.854 1.00 53.91 89 PRO A C 1
ATOM 692 O O . PRO A 1 89 ? 19.734 -9.850 17.195 1.00 53.91 89 PRO A O 1
ATOM 695 N N . GLN A 1 90 ? 21.860 -10.545 17.379 1.00 52.12 90 GLN A N 1
ATOM 696 C CA . GLN A 1 90 ? 22.179 -10.369 15.967 1.00 52.12 90 GLN A CA 1
ATOM 697 C C . GLN A 1 90 ? 21.440 -11.472 15.198 1.00 52.12 90 GLN A C 1
ATOM 699 O O . GLN A 1 90 ? 21.717 -12.650 15.443 1.00 52.12 90 GLN A O 1
ATOM 704 N N . PRO A 1 91 ? 20.498 -11.147 14.296 1.00 50.22 91 PRO A N 1
ATOM 705 C CA . PRO A 1 91 ? 19.873 -12.167 13.475 1.00 50.22 91 PRO A CA 1
ATOM 706 C C . PRO A 1 91 ? 20.931 -12.731 12.522 1.00 50.22 91 PRO A C 1
ATOM 708 O O . PRO A 1 91 ? 21.345 -12.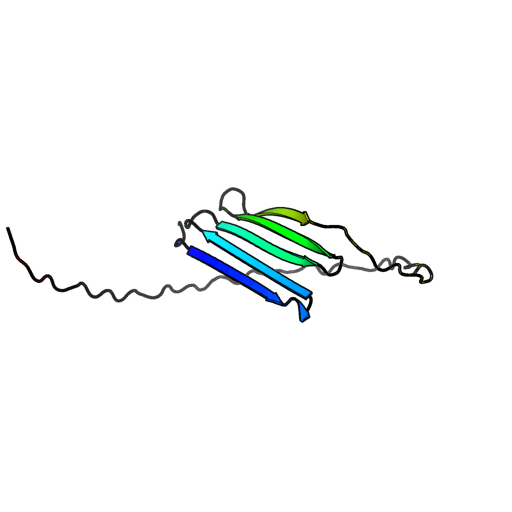069 11.572 1.00 50.22 91 PRO A O 1
ATOM 711 N N . SER A 1 92 ? 21.385 -13.962 12.764 1.00 54.06 92 SER A N 1
ATOM 712 C CA . SER A 1 92 ? 22.173 -14.720 11.792 1.00 54.06 92 SER A CA 1
ATOM 713 C C . SER A 1 92 ? 21.229 -15.252 10.714 1.00 54.06 92 SER A C 1
ATOM 715 O O . SER A 1 92 ? 20.821 -16.414 10.731 1.00 54.06 92 SER A O 1
ATOM 717 N N . TYR A 1 93 ? 20.809 -14.373 9.809 1.00 50.47 93 TYR A N 1
ATOM 718 C CA . TYR A 1 93 ? 19.969 -14.762 8.687 1.00 50.47 93 TYR A CA 1
ATOM 719 C C . TYR A 1 93 ? 20.845 -15.389 7.596 1.00 50.47 93 TYR A C 1
ATOM 721 O O . TYR A 1 93 ? 21.618 -14.697 6.935 1.00 50.47 93 TYR A O 1
ATOM 729 N N . GLN A 1 94 ? 20.729 -16.705 7.412 1.00 52.41 94 GLN A N 1
ATOM 730 C CA . GLN A 1 94 ? 21.216 -17.390 6.216 1.00 52.41 94 GLN A CA 1
ATOM 731 C C . GLN A 1 94 ? 20.011 -17.601 5.289 1.00 52.41 94 GLN A C 1
ATOM 733 O O . GLN A 1 94 ? 19.142 -18.410 5.621 1.00 52.41 94 GLN A O 1
ATOM 738 N N . PRO A 1 95 ? 19.905 -16.878 4.159 1.00 51.28 95 PRO A N 1
ATOM 739 C CA . PRO A 1 95 ? 18.812 -17.104 3.227 1.00 51.28 95 PRO A CA 1
ATOM 740 C C . PRO A 1 95 ? 18.922 -18.524 2.644 1.00 51.28 95 PRO A C 1
ATOM 742 O O . PRO A 1 95 ? 20.022 -18.939 2.258 1.00 51.28 95 PRO A O 1
ATOM 745 N N . PRO A 1 96 ? 17.818 -19.286 2.561 1.00 51.62 96 PRO A N 1
ATOM 746 C CA . PRO A 1 96 ? 17.831 -20.578 1.893 1.00 51.62 96 PRO A CA 1
ATOM 747 C C . PRO A 1 96 ? 18.189 -20.401 0.411 1.00 51.62 96 PRO A C 1
ATOM 749 O O . PRO A 1 96 ? 17.687 -19.502 -0.264 1.00 51.62 96 PRO A O 1
ATOM 752 N N . GLN A 1 97 ? 19.062 -21.269 -0.103 1.00 46.06 97 GLN A N 1
ATOM 753 C CA . GLN A 1 97 ? 19.349 -21.344 -1.536 1.00 46.06 97 GLN A CA 1
ATOM 754 C C . GLN A 1 97 ? 18.109 -21.909 -2.252 1.00 46.06 97 GLN A C 1
ATOM 756 O O . GLN A 1 97 ? 17.680 -23.015 -1.915 1.00 46.06 97 GLN A O 1
ATOM 761 N N . PRO A 1 98 ? 17.508 -21.195 -3.219 1.00 47.25 98 PRO A N 1
ATOM 762 C CA . PRO A 1 98 ? 16.324 -21.688 -3.908 1.00 47.25 98 PRO A CA 1
ATOM 763 C C . PRO A 1 98 ? 16.692 -22.847 -4.844 1.00 47.25 98 PRO A C 1
ATOM 765 O O . PRO A 1 98 ? 17.402 -22.663 -5.831 1.00 47.25 98 PRO A O 1
ATOM 768 N N . SER A 1 99 ? 16.170 -24.044 -4.568 1.00 47.34 99 SER A N 1
ATOM 769 C CA . SER A 1 99 ? 16.172 -25.164 -5.514 1.00 47.34 99 SER A CA 1
ATOM 770 C C . SER A 1 99 ? 14.898 -25.115 -6.362 1.00 47.34 99 SER A C 1
ATOM 772 O O . SER A 1 99 ? 13.908 -25.783 -6.063 1.00 47.34 99 SER A O 1
ATOM 774 N N . TYR A 1 100 ? 14.889 -24.278 -7.397 1.00 45.59 100 TYR A N 1
ATOM 775 C CA . TYR A 1 100 ? 13.771 -24.211 -8.335 1.00 45.59 100 TYR A CA 1
ATOM 776 C C . TYR A 1 100 ? 13.995 -25.180 -9.506 1.00 45.59 100 TYR A C 1
ATOM 778 O O . TYR A 1 100 ? 14.956 -25.026 -10.259 1.00 45.59 100 TYR A O 1
ATOM 786 N N . GLN A 1 101 ? 13.105 -26.164 -9.679 1.00 41.94 101 GLN A N 1
ATOM 787 C CA . GLN A 1 101 ? 12.959 -26.913 -10.933 1.00 41.94 101 GLN A CA 1
ATOM 788 C C . GLN A 1 101 ? 11.691 -26.428 -11.648 1.00 41.94 101 GLN A C 1
ATOM 790 O O . GLN A 1 101 ? 10.595 -26.640 -11.126 1.00 41.94 101 GLN A O 1
ATOM 795 N N . PRO A 1 102 ? 11.800 -25.793 -12.828 1.00 44.78 102 PRO A N 1
ATOM 796 C CA . PRO A 1 102 ? 10.624 -25.424 -13.602 1.00 44.78 102 PRO A CA 1
ATOM 797 C C . PRO A 1 102 ? 9.919 -26.682 -14.146 1.00 44.78 102 PRO A C 1
ATOM 799 O O . PRO A 1 102 ? 10.597 -27.606 -14.612 1.00 44.78 102 PRO A O 1
ATOM 802 N N . PRO A 1 103 ? 8.575 -26.734 -14.144 1.00 44.72 103 PRO A N 1
ATOM 803 C CA . PRO A 1 103 ? 7.839 -27.792 -14.826 1.00 44.72 103 PRO A CA 1
ATOM 804 C C . PRO A 1 103 ? 8.063 -27.721 -16.345 1.00 44.72 103 PRO A C 1
ATOM 806 O O . PRO A 1 103 ? 8.084 -26.644 -16.940 1.00 44.72 103 PRO A O 1
ATOM 809 N N . GLN A 1 104 ? 8.228 -28.884 -16.982 1.00 40.56 104 GLN A N 1
ATOM 810 C CA . GLN A 1 104 ? 8.314 -29.002 -18.440 1.00 40.56 104 GLN A CA 1
ATOM 811 C C . GLN A 1 104 ? 6.907 -28.855 -19.050 1.00 40.56 104 GLN A C 1
ATOM 813 O O . GLN A 1 104 ? 6.024 -29.640 -18.700 1.00 40.56 104 GLN A O 1
ATOM 818 N N . PRO A 1 105 ? 6.664 -27.894 -19.958 1.00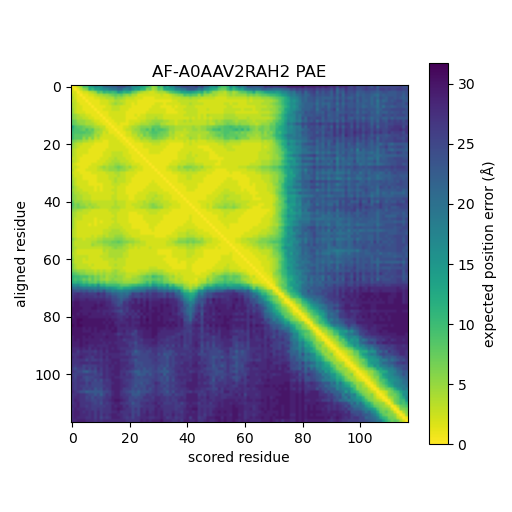 42.22 105 PRO A N 1
ATOM 819 C CA . PRO A 1 105 ? 5.365 -27.761 -20.606 1.00 42.22 105 PRO A CA 1
ATOM 820 C C . PRO A 1 105 ? 5.145 -28.883 -21.633 1.00 42.22 105 PRO A C 1
ATOM 822 O O . PRO A 1 105 ? 5.910 -29.022 -22.587 1.00 42.22 105 PRO A O 1
ATOM 825 N N . SER A 1 106 ? 4.070 -29.662 -21.482 1.00 36.53 106 SER A N 1
ATOM 826 C CA . SER A 1 106 ? 3.583 -30.575 -22.523 1.00 36.53 106 SER A CA 1
ATOM 827 C C . SER A 1 106 ? 2.642 -29.824 -23.467 1.00 36.53 106 SER A C 1
ATOM 829 O O . SER A 1 106 ? 1.449 -29.698 -23.194 1.00 36.53 106 SER A O 1
ATOM 831 N N . TYR A 1 107 ? 3.178 -29.302 -24.569 1.00 37.16 107 TYR A N 1
ATOM 832 C CA . TYR A 1 107 ? 2.387 -28.649 -25.615 1.00 37.16 107 TYR A CA 1
ATOM 833 C C . TYR A 1 107 ? 1.952 -29.676 -26.674 1.00 37.16 107 TYR A C 1
ATOM 835 O O . TYR A 1 107 ? 2.801 -30.305 -27.306 1.00 37.16 107 TYR A O 1
ATOM 843 N N . GLN A 1 108 ? 0.642 -29.836 -26.895 1.00 34.84 108 GLN A N 1
ATOM 844 C CA . GLN A 1 108 ? 0.100 -30.509 -28.083 1.00 34.84 108 GLN A CA 1
ATOM 845 C C . GLN A 1 108 ? -0.366 -29.443 -29.087 1.00 34.84 108 GLN A C 1
ATOM 847 O O . GLN A 1 108 ? -1.214 -28.623 -28.734 1.00 34.84 108 GLN A O 1
ATOM 852 N N . PRO A 1 109 ? 0.1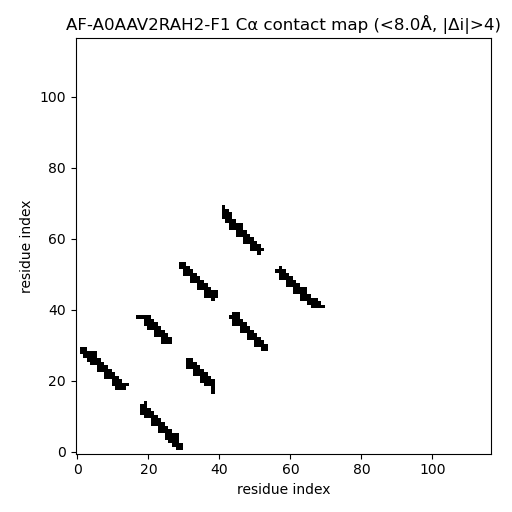62 -29.415 -30.324 1.00 41.25 109 PRO A N 1
ATOM 853 C CA . PRO A 1 109 ? -0.305 -28.471 -31.330 1.00 41.25 109 PRO A CA 1
ATOM 854 C C . PRO A 1 109 ? -1.709 -28.851 -31.843 1.00 41.25 109 PRO A C 1
ATOM 856 O O . PRO A 1 109 ? -1.996 -30.041 -32.013 1.00 41.25 109 PRO A O 1
ATOM 859 N N . PRO A 1 110 ? -2.582 -27.869 -32.136 1.00 44.25 110 PRO A N 1
ATOM 860 C CA . PRO A 1 110 ? -3.867 -28.128 -32.777 1.00 44.25 110 PRO A CA 1
ATOM 861 C C . PRO A 1 110 ? -3.672 -28.656 -34.208 1.00 44.25 110 PRO A C 1
ATOM 863 O O . PRO A 1 110 ? -2.847 -28.154 -34.971 1.00 44.25 110 PRO A O 1
ATOM 866 N N . GLN A 1 111 ? -4.443 -29.685 -34.570 1.00 36.44 111 GLN A N 1
ATOM 867 C CA . GLN A 1 111 ? -4.489 -30.245 -35.922 1.00 36.44 111 GLN A CA 1
ATOM 868 C C . GLN A 1 111 ? -5.126 -29.216 -36.866 1.00 36.44 111 GLN A C 1
ATOM 870 O O . GLN A 1 111 ? -6.263 -28.795 -36.656 1.00 36.44 111 GLN A O 1
ATOM 875 N N . SER A 1 112 ? -4.397 -28.801 -37.901 1.00 36.59 112 SER A N 1
ATOM 876 C CA . SER A 1 112 ? -4.916 -27.915 -38.937 1.00 36.59 112 SER A CA 1
ATOM 877 C C . SER A 1 112 ? -5.955 -28.644 -39.799 1.00 36.59 112 SER A C 1
ATOM 879 O O . SER A 1 112 ? -5.635 -29.563 -40.549 1.00 36.59 112 SER A O 1
ATOM 881 N N . SER A 1 113 ? -7.215 -28.216 -39.728 1.00 38.94 113 SER A N 1
ATOM 882 C CA . SER A 1 113 ? -8.231 -28.515 -40.744 1.00 38.94 113 SER A CA 1
ATOM 883 C C . SER A 1 113 ? -8.313 -27.332 -41.709 1.00 38.94 113 SER A C 1
ATOM 885 O O . SER A 1 113 ? -8.612 -26.216 -41.290 1.00 38.94 113 SER A O 1
ATOM 887 N N . GLY A 1 114 ? -7.961 -27.571 -42.973 1.00 35.44 114 GLY A N 1
ATOM 888 C CA . GLY A 1 114 ? -7.769 -26.548 -44.003 1.00 35.44 114 GLY A CA 1
ATOM 889 C C . GLY A 1 114 ? -9.026 -25.993 -44.690 1.00 35.44 114 GLY A C 1
ATOM 890 O O . GLY A 1 114 ? -10.150 -26.392 -44.395 1.00 35.44 114 GLY A O 1
ATOM 891 N N . GLY A 1 115 ? -8.763 -25.119 -45.675 1.00 31.05 115 GLY A N 1
ATOM 892 C CA . GLY A 1 115 ? -9.713 -24.532 -46.641 1.00 31.05 115 GLY A CA 1
ATOM 893 C C . GLY A 1 115 ? -10.385 -23.257 -46.113 1.00 31.05 115 GLY A C 1
ATOM 894 O O . GLY A 1 115 ? -10.832 -23.246 -44.978 1.00 31.05 115 GLY A O 1
ATOM 895 N N . TYR A 1 116 ? -10.519 -22.141 -46.836 1.00 26.98 116 TYR A N 1
ATOM 896 C CA . TYR A 1 116 ? -10.707 -21.941 -48.276 1.00 26.98 116 TYR A CA 1
ATOM 897 C C . TYR A 1 116 ? -10.372 -20.488 -48.697 1.00 26.98 116 TYR A C 1
ATOM 899 O O . TYR A 1 116 ? -10.645 -19.574 -47.925 1.00 26.98 116 TYR A O 1
ATOM 907 N N . GLN A 1 117 ? -9.921 -20.362 -49.960 1.00 37.81 117 GLN A N 1
ATOM 908 C CA . GLN A 1 117 ? -9.822 -19.191 -50.867 1.00 37.81 117 GLN A CA 1
ATOM 909 C C . GLN A 1 117 ? -8.844 -18.070 -50.487 1.00 37.81 117 GLN A C 1
ATOM 911 O O . GLN A 1 117 ? -9.191 -17.207 -49.655 1.00 37.81 117 GLN A O 1
#

InterPro domains:
  IPR000618 Insect cuticle protein [PF00379] (3-66)
  IPR000618 Insect cuticle protein [PR00947] (4-15)
  IPR000618 Insect cuticle protein [PR00947] (32-43)
  IPR000618 Insect cuticle protein [PR00947] (4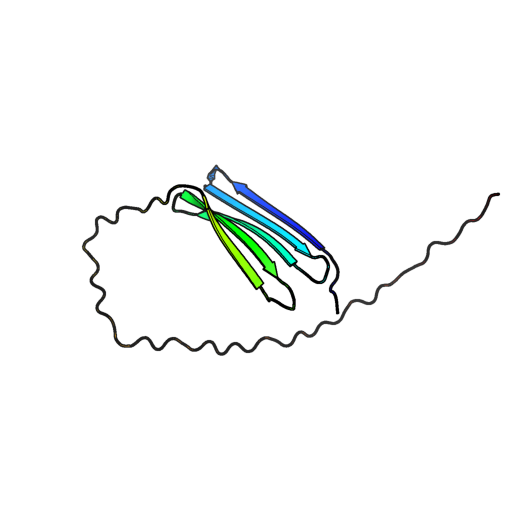3-54)
  IPR000618 Insect cuticle protein [PS51155] (3-74)
  IPR031311 Chitin-binding type R&R consensus [PS00233] (34-60)
  IPR051217 Insect Cuticle Structural [PTHR12236] (3-110)

Nearest PDB structures (foldseek):
  4bbo-assembly1_D  TM=6.003E-01  e=1.031E+00  Bradyrhizobium japonicum
  2y32-assembly1_D  TM=5.664E-01  e=1.031E+00  Bradyrhizobium japonicum
  5kew-assembly3_F  TM=5.613E-01  e=1.790E+00  Vibrio parahaemolyticus RIMD 2210633
  6nyq-assembly1_C  TM=6.929E-01  e=8.387E+00  Mus musculus

pLDDT: mean 75.03, std 22.9, range [26.98, 98.56]

Foldseek 3Di:
DFADWDKDKDWDDDVPVPWTKMKIWIDPSFKIWMKMWTQDPQRKIKIKTWMAGPPPGIDIDIDIDDDGHDPPPPDPDPPDDPPPDDPDPDPPDDDDDDPDDDDDDDDDDDDDDDDDD

Secondary structure (DSSP, 8-state):
-----EEEEEEEEETTTTEEEEEEEEE-SSEEEEEEEEE-TTSPEEEEEEEEETTTEEEEEEEEES--------S--------TT--PPP----PPP----PPPP-PPPPP------

Solvent-accessible surface area (backbone atoms only — not comparable to full-atom values): 7703 Å² total; per-residue (Å²): 130,71,53,78,60,51,74,53,70,54,73,48,80,35,78,92,78,67,44,43,38,36,38,37,41,36,30,78,20,62,44,38,41,36,40,37,39,40,58,42,96,36,63,23,36,40,37,38,44,38,41,34,36,91,86,79,40,75,48,71,50,78,47,75,48,76,61,80,55,73,81,81,77,92,60,82,83,82,79,75,72,84,72,92,72,83,74,75,81,76,81,84,79,74,80,80,81,83,85,82,79,81,83,81,83,86,82,80,83,83,83,86,80,81,87,84,137

Sequence (117 aa):
QAGMPYDFGYGVEDEYRGVNFGANEESDGNVVRGSYTVQLPDGRTQIVTYEADHVNGYRANVEYIGEAHFPHESGPAVTFKPETGYQSPQPSYQPPQPSYQPPQPSYQPPQSSGGYQ